Protein AF-A0A1L5KN14-F1 (afdb_monomer_lite)

Radius of gyration: 15.27 Å; chains: 1; bounding box: 36×39×32 Å

pLDDT: mean 89.72, std 14.39, range [38.44, 98.31]

Sequence (78 aa):
EAPIPGADSRSLCRTIRGRGKIDPILVPDPAQVAEMLAPVLTGNDLILVQGAGNIGKIARSLAEIKLKPQTPEEEQHD

Secondary structure (DSSP, 8-state):
-PPPTT-SHHHHHHHHHHTTS--PPP-SSGGGHHHHHGGG--SS-------SSTHHHHHHHHHHTTT----TTGGG--

Foldseek 3Di:
DDDDPLPDPVNVQVVVVVVVPDRDDDDPDLLCCLVVVVVVDPPPDDDDQDDDPCSVVSVVVCVVCVSHGPDPPPPPDD

Structure (mmCIF, N/CA/C/O backbone):
data_AF-A0A1L5KN14-F1
#
_entry.id   AF-A0A1L5KN14-F1
#
loop_
_atom_site.group_PDB
_atom_site.id
_atom_site.type_symbol
_atom_site.label_atom_id
_atom_site.label_alt_id
_atom_site.label_comp_id
_atom_site.label_asym_id
_atom_site.label_entity_id
_atom_site.label_seq_id
_atom_site.pdbx_PDB_ins_code
_atom_site.Cartn_x
_atom_site.Cartn_y
_atom_site.Cartn_z
_atom_site.occupancy
_atom_site.B_iso_or_equiv
_atom_site.auth_seq_id
_atom_site.auth_comp_id
_atom_site.auth_asym_id
_atom_site.auth_atom_id
_atom_site.pdbx_PDB_model_num
ATOM 1 N N . GLU A 1 1 ? 18.627 7.210 -7.466 1.00 69.50 1 GLU A N 1
ATOM 2 C CA . GLU A 1 1 ? 18.916 6.190 -8.495 1.00 69.50 1 GLU A CA 1
ATOM 3 C C . GLU A 1 1 ? 18.047 6.465 -9.713 1.00 69.50 1 GLU A C 1
ATOM 5 O O . GLU A 1 1 ? 16.998 7.085 -9.551 1.00 69.50 1 GLU A O 1
ATOM 10 N N . ALA A 1 2 ? 18.490 6.084 -10.909 1.00 93.50 2 ALA A N 1
ATOM 11 C CA . ALA A 1 2 ? 17.667 6.212 -12.105 1.00 93.50 2 ALA A CA 1
ATOM 12 C C . ALA A 1 2 ? 16.596 5.105 -12.118 1.00 93.50 2 ALA A C 1
ATOM 14 O O . ALA A 1 2 ? 16.922 3.960 -11.803 1.00 93.50 2 ALA A O 1
ATOM 15 N N . PRO A 1 3 ? 15.338 5.406 -12.478 1.00 94.06 3 PRO A N 1
ATOM 16 C CA . PRO A 1 3 ? 14.310 4.379 -12.601 1.00 94.06 3 PRO A CA 1
ATOM 17 C C . PRO A 1 3 ? 14.699 3.308 -13.626 1.00 94.06 3 PRO A C 1
ATOM 19 O O . PRO A 1 3 ? 15.100 3.631 -14.745 1.00 94.06 3 PRO A O 1
ATOM 22 N N . ILE A 1 4 ? 14.542 2.036 -13.258 1.00 97.31 4 ILE A N 1
ATOM 23 C CA . ILE A 1 4 ? 14.745 0.901 -14.165 1.00 97.31 4 ILE A CA 1
ATOM 24 C C . ILE A 1 4 ? 13.384 0.522 -14.772 1.00 97.31 4 ILE A C 1
ATOM 26 O O . ILE A 1 4 ? 12.451 0.229 -14.016 1.00 97.31 4 ILE A O 1
ATOM 30 N N . PRO A 1 5 ? 13.234 0.497 -16.111 1.00 95.81 5 PRO A N 1
ATOM 31 C CA . PRO A 1 5 ? 11.978 0.115 -16.752 1.00 95.81 5 PRO A CA 1
ATOM 32 C C . PRO A 1 5 ? 11.491 -1.268 -16.298 1.00 95.81 5 PRO A C 1
ATOM 34 O O . PRO A 1 5 ? 12.240 -2.242 -16.334 1.00 95.81 5 PRO A O 1
ATOM 37 N N . GLY A 1 6 ? 10.229 -1.361 -15.876 1.00 95.50 6 GLY A N 1
ATOM 38 C CA . GLY A 1 6 ? 9.615 -2.617 -15.433 1.00 95.50 6 GLY A CA 1
ATOM 39 C C . GLY A 1 6 ? 9.938 -3.031 -13.992 1.00 95.50 6 GLY A C 1
ATOM 40 O O . GLY A 1 6 ? 9.289 -3.938 -13.472 1.00 95.50 6 GLY A O 1
ATOM 41 N N . ALA A 1 7 ? 10.869 -2.357 -13.313 1.00 96.75 7 ALA A N 1
ATOM 42 C CA . ALA A 1 7 ? 11.176 -2.572 -11.896 1.00 96.75 7 ALA A CA 1
ATOM 43 C C . ALA A 1 7 ? 10.367 -1.622 -10.992 1.00 96.75 7 ALA A C 1
ATOM 45 O O . ALA A 1 7 ? 10.895 -0.999 -10.074 1.00 96.75 7 ALA A O 1
ATOM 46 N N . ASP A 1 8 ? 9.072 -1.490 -11.280 1.00 95.69 8 ASP A N 1
ATOM 47 C CA . ASP A 1 8 ? 8.145 -0.616 -10.564 1.00 95.69 8 ASP A CA 1
ATOM 48 C C . ASP A 1 8 ? 6.964 -1.396 -9.965 1.00 95.69 8 ASP A C 1
ATOM 50 O O . ASP A 1 8 ? 6.659 -2.538 -10.333 1.00 95.69 8 ASP A O 1
ATOM 54 N N . SER A 1 9 ? 6.259 -0.759 -9.029 1.00 95.75 9 SER A N 1
ATOM 55 C CA . SER A 1 9 ? 5.128 -1.366 -8.324 1.00 95.75 9 SER A CA 1
ATOM 56 C C . SER A 1 9 ? 3.981 -1.761 -9.260 1.00 95.75 9 SER A C 1
ATOM 58 O O . SER A 1 9 ? 3.285 -2.742 -8.996 1.00 95.75 9 SER A O 1
ATOM 60 N N . ARG A 1 10 ? 3.777 -1.046 -10.376 1.00 97.06 10 ARG A N 1
ATOM 61 C CA . ARG A 1 10 ? 2.707 -1.343 -11.344 1.00 97.06 10 ARG A CA 1
ATOM 62 C C . ARG A 1 10 ? 2.996 -2.644 -12.095 1.00 97.06 10 ARG A C 1
ATOM 64 O O . ARG A 1 10 ? 2.102 -3.477 -12.255 1.00 97.06 10 ARG A O 1
ATOM 71 N N . SER A 1 11 ? 4.241 -2.829 -12.514 1.00 98.06 11 SER A N 1
ATOM 72 C CA . SER A 1 11 ? 4.744 -4.025 -13.185 1.00 98.06 11 SER A CA 1
ATOM 73 C C . SER A 1 11 ? 4.686 -5.243 -12.258 1.00 98.06 11 SER A C 1
ATOM 75 O O . SER A 1 11 ? 4.216 -6.314 -12.664 1.00 98.06 11 SER A O 1
ATOM 77 N N . LEU A 1 12 ? 5.036 -5.061 -10.979 1.00 97.69 12 LEU A N 1
ATOM 78 C CA . LEU A 1 12 ? 4.881 -6.091 -9.952 1.00 97.69 12 LEU A CA 1
ATOM 79 C C . LEU A 1 12 ? 3.406 -6.470 -9.734 1.00 97.69 12 LEU A C 1
ATOM 81 O O . LEU A 1 12 ? 3.069 -7.654 -9.780 1.00 97.69 12 LEU A O 1
ATOM 85 N N . CYS A 1 13 ? 2.512 -5.486 -9.575 1.00 98.12 13 CYS A N 1
ATOM 86 C CA . CYS A 1 13 ? 1.076 -5.730 -9.399 1.00 98.12 13 CYS A CA 1
ATOM 87 C C . CYS A 1 13 ? 0.480 -6.516 -10.574 1.00 98.12 13 CYS A C 1
ATOM 89 O O . CYS A 1 13 ? -0.287 -7.454 -10.359 1.00 98.12 13 CYS A O 1
ATOM 91 N N . ARG A 1 14 ? 0.849 -6.177 -11.820 1.00 98.00 14 ARG A N 1
ATOM 92 C CA . ARG A 1 14 ? 0.410 -6.917 -13.015 1.00 98.00 14 ARG A CA 1
ATOM 93 C C . ARG A 1 14 ? 0.862 -8.378 -12.964 1.00 98.00 14 ARG A C 1
ATOM 95 O O . ARG A 1 14 ? 0.054 -9.267 -13.217 1.00 98.00 14 ARG A O 1
ATOM 102 N N . THR A 1 15 ? 2.121 -8.622 -12.604 1.00 98.19 15 THR A N 1
ATOM 103 C CA . THR A 1 15 ? 2.685 -9.978 -12.516 1.00 98.19 15 THR A CA 1
ATOM 104 C C . THR A 1 15 ? 2.007 -10.810 -11.428 1.00 98.19 15 THR A C 1
ATOM 106 O O . THR A 1 15 ? 1.677 -11.971 -11.656 1.00 98.19 15 THR A O 1
ATOM 109 N N . ILE A 1 16 ? 1.763 -10.224 -10.252 1.00 98.31 16 ILE A N 1
ATOM 110 C CA . ILE A 1 16 ? 1.065 -10.899 -9.151 1.00 98.31 16 ILE A CA 1
ATOM 111 C C . ILE A 1 16 ? -0.380 -11.228 -9.550 1.00 98.31 16 ILE A C 1
ATOM 113 O O . ILE A 1 16 ? -0.791 -12.378 -9.406 1.00 98.31 16 ILE A O 1
ATOM 117 N N . ARG A 1 17 ? -1.118 -10.259 -10.109 1.00 98.06 17 ARG A N 1
ATOM 118 C CA . ARG A 1 17 ? -2.498 -10.457 -10.583 1.00 98.06 17 ARG A CA 1
ATOM 119 C C . ARG A 1 17 ? -2.586 -11.554 -11.642 1.00 98.06 17 ARG A C 1
ATOM 121 O O . ARG A 1 17 ? -3.478 -12.391 -11.583 1.00 98.06 17 ARG A O 1
ATOM 128 N N . GLY A 1 18 ? -1.621 -11.611 -12.563 1.00 98.25 18 GLY A N 1
ATOM 129 C CA . GLY A 1 18 ? -1.540 -12.656 -13.589 1.00 98.25 18 GLY A CA 1
ATOM 130 C C . GLY A 1 18 ? -1.414 -14.082 -13.036 1.00 98.25 18 GLY A C 1
ATOM 131 O O . GLY A 1 18 ? -1.724 -15.032 -13.745 1.00 98.25 18 GLY A O 1
ATOM 132 N N . ARG A 1 19 ? -1.013 -14.256 -11.766 1.00 98.06 19 ARG A N 1
ATOM 133 C CA . ARG A 1 19 ? -1.000 -15.566 -11.090 1.00 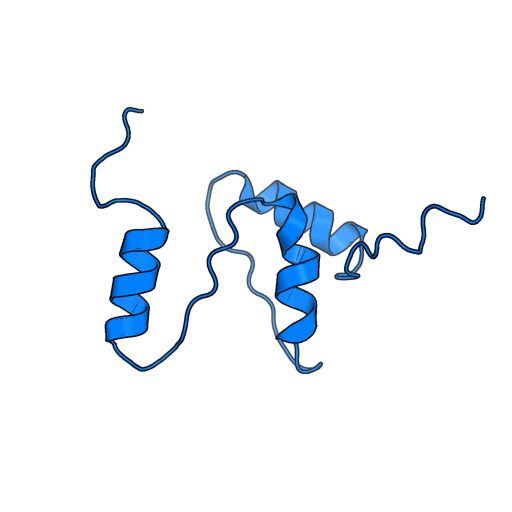98.06 19 ARG A CA 1
ATOM 134 C C . ARG A 1 19 ? -2.377 -15.997 -10.566 1.00 98.06 19 ARG A C 1
ATOM 136 O O . ARG A 1 19 ? -2.496 -17.123 -10.095 1.00 98.06 19 ARG A O 1
ATOM 143 N N . GLY A 1 20 ? -3.384 -15.119 -10.587 1.00 97.75 20 GLY A N 1
ATOM 144 C CA . GLY A 1 20 ? -4.785 -15.434 -10.276 1.00 97.75 20 GLY A CA 1
ATOM 145 C C . GLY A 1 20 ? -5.110 -15.727 -8.807 1.00 97.75 20 GLY A C 1
ATOM 146 O O . GLY A 1 20 ? -6.233 -1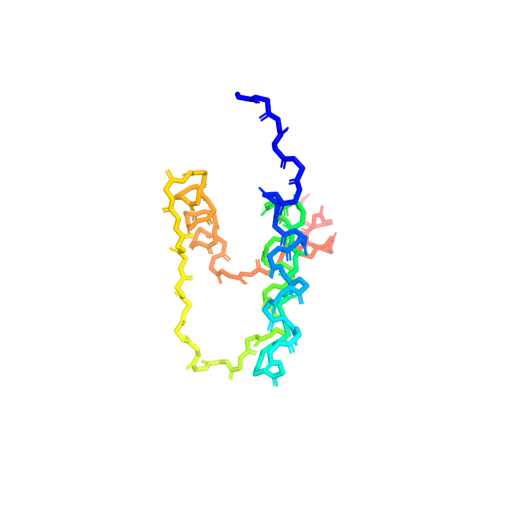6.116 -8.511 1.00 97.75 20 GLY A O 1
ATOM 147 N N . LYS A 1 21 ? -4.154 -15.569 -7.882 1.00 97.88 21 LYS A N 1
ATOM 148 C CA . LYS A 1 21 ? -4.369 -15.853 -6.449 1.00 97.88 21 LYS A CA 1
ATOM 149 C C . LYS A 1 21 ? -4.892 -14.658 -5.663 1.00 97.88 21 LYS A C 1
ATOM 151 O O . LYS A 1 21 ? -5.671 -14.836 -4.738 1.00 97.88 21 LYS A O 1
ATOM 156 N N . ILE A 1 22 ? -4.402 -13.468 -5.993 1.00 97.25 22 ILE A N 1
ATOM 157 C CA . ILE A 1 22 ? -4.734 -12.213 -5.319 1.00 97.25 22 ILE A CA 1
ATOM 158 C C . ILE A 1 22 ? -4.768 -11.087 -6.351 1.00 97.25 22 ILE A C 1
ATOM 160 O O . ILE A 1 22 ? -4.065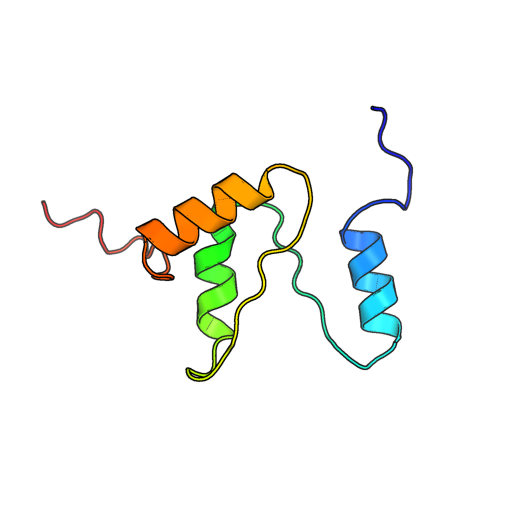 -11.154 -7.365 1.00 97.25 22 ILE A O 1
ATOM 164 N N . ASP A 1 23 ? -5.551 -10.050 -6.068 1.00 97.06 23 ASP A N 1
ATOM 165 C CA . ASP A 1 23 ? -5.653 -8.835 -6.874 1.00 97.06 23 ASP A CA 1
ATOM 166 C C . ASP A 1 23 ? -5.033 -7.644 -6.109 1.00 97.06 23 ASP A C 1
ATOM 168 O O . ASP A 1 23 ? -5.667 -7.103 -5.204 1.00 97.06 23 ASP A O 1
ATOM 172 N N . PRO A 1 24 ? -3.773 -7.252 -6.393 1.00 97.69 24 PRO A N 1
ATOM 173 C CA . PRO A 1 24 ? -3.096 -6.211 -5.624 1.00 97.69 24 PRO A CA 1
ATOM 174 C C . PRO A 1 24 ? -3.624 -4.810 -5.924 1.00 97.69 24 PRO A C 1
ATOM 176 O O . PRO A 1 24 ? -3.713 -4.402 -7.088 1.00 97.69 24 PRO A O 1
ATOM 179 N N . ILE A 1 25 ? -3.835 -4.030 -4.867 1.00 97.06 25 ILE A N 1
ATOM 180 C CA . ILE A 1 25 ? -4.212 -2.619 -4.944 1.00 97.06 25 ILE A CA 1
ATOM 181 C C . ILE A 1 25 ? -2.937 -1.771 -4.893 1.00 97.06 25 ILE A C 1
ATOM 183 O O . ILE A 1 25 ? -2.187 -1.809 -3.919 1.00 97.06 25 ILE A O 1
ATOM 187 N N . LEU A 1 26 ? -2.673 -1.015 -5.961 1.00 96.81 26 LEU A N 1
ATOM 188 C CA . LEU A 1 26 ? -1.581 -0.043 -5.988 1.00 96.81 26 LEU A CA 1
ATOM 189 C C . LEU A 1 26 ? -2.067 1.273 -5.380 1.00 96.81 26 LEU A C 1
ATOM 191 O O . LEU A 1 26 ? -3.008 1.863 -5.903 1.00 96.81 26 LEU A O 1
ATOM 195 N N . VAL A 1 27 ? -1.375 1.756 -4.351 1.00 95.56 27 VAL A N 1
ATOM 196 C CA . VAL A 1 27 ? -1.615 3.069 -3.740 1.00 95.56 27 VAL A CA 1
ATOM 197 C C . VAL A 1 27 ? -0.463 4.007 -4.135 1.00 95.56 27 VAL A C 1
ATOM 199 O O . VAL A 1 27 ? 0.658 3.800 -3.667 1.00 95.56 27 VAL A O 1
ATOM 202 N N . PRO A 1 28 ? -0.675 4.982 -5.045 1.00 91.75 28 PRO A N 1
ATOM 203 C CA . PRO A 1 28 ? 0.392 5.872 -5.514 1.00 91.75 28 PRO A CA 1
ATOM 204 C C . PRO A 1 28 ? 0.818 6.904 -4.469 1.00 91.75 28 PRO A C 1
ATOM 206 O O . PRO A 1 28 ? 1.993 7.265 -4.416 1.00 91.75 28 PRO A O 1
ATOM 209 N N . ASP A 1 29 ? -0.135 7.368 -3.658 1.00 92.62 29 ASP A N 1
ATOM 210 C CA . ASP A 1 29 ? 0.081 8.359 -2.611 1.00 92.62 29 ASP A CA 1
ATOM 211 C C . ASP A 1 29 ? -0.005 7.707 -1.220 1.00 92.62 29 ASP A C 1
ATOM 213 O O . ASP A 1 29 ? -1.075 7.231 -0.833 1.00 92.62 29 ASP A O 1
ATOM 217 N N . PRO A 1 30 ? 1.089 7.696 -0.435 1.00 89.50 30 PRO A N 1
ATOM 218 C CA . PRO A 1 30 ? 1.083 7.201 0.937 1.00 89.50 30 PRO A CA 1
ATOM 219 C C . PRO A 1 30 ? 0.006 7.808 1.849 1.00 89.50 30 PRO A C 1
ATOM 221 O O . PRO A 1 30 ? -0.389 7.146 2.807 1.00 89.50 30 PRO A O 1
ATOM 224 N N . ALA A 1 31 ? -0.467 9.030 1.580 1.00 90.31 31 ALA A N 1
ATOM 225 C CA . ALA A 1 31 ? -1.525 9.661 2.372 1.00 90.31 31 ALA A CA 1
ATOM 226 C C . ALA A 1 31 ? -2.877 8.933 2.238 1.00 90.31 31 ALA A C 1
ATOM 228 O O . ALA A 1 31 ? -3.635 8.854 3.199 1.00 90.31 31 ALA A O 1
ATOM 229 N N . GLN A 1 32 ? -3.134 8.303 1.088 1.00 93.50 32 GLN A N 1
ATOM 230 C CA . GLN A 1 32 ? -4.393 7.610 0.785 1.00 93.50 32 GLN A CA 1
ATOM 231 C C . GLN A 1 32 ? -4.451 6.175 1.331 1.00 93.50 32 GLN A C 1
ATOM 233 O O . GLN A 1 32 ? -5.430 5.461 1.123 1.00 93.50 32 GLN A O 1
ATOM 238 N N . VAL A 1 33 ? -3.404 5.705 2.020 1.00 94.25 33 VAL A N 1
ATOM 239 C CA . VAL A 1 33 ? -3.327 4.309 2.482 1.00 94.25 33 VAL A CA 1
ATOM 240 C C . VAL A 1 33 ? -4.485 3.961 3.416 1.00 94.25 33 VAL A C 1
ATOM 242 O O . VAL A 1 33 ? -5.054 2.885 3.272 1.00 94.25 33 VAL A O 1
ATOM 245 N N . ALA A 1 34 ? -4.861 4.850 4.339 1.00 94.56 34 ALA A N 1
ATOM 246 C CA . ALA A 1 34 ? -5.950 4.588 5.282 1.00 94.56 34 ALA A CA 1
ATOM 247 C C . ALA A 1 34 ? -7.310 4.456 4.575 1.00 94.56 34 ALA A C 1
ATOM 249 O O . ALA A 1 34 ? -8.055 3.515 4.840 1.00 94.56 34 ALA A O 1
ATOM 250 N N . GLU A 1 35 ? -7.593 5.356 3.631 1.00 94.62 35 GLU A N 1
ATOM 251 C CA . GLU A 1 35 ? -8.818 5.348 2.822 1.00 94.62 35 GLU A CA 1
ATOM 252 C C . GLU A 1 35 ? -8.934 4.080 1.975 1.00 94.62 35 GLU A C 1
ATOM 254 O O . GLU A 1 35 ? -9.988 3.451 1.934 1.00 94.62 35 GLU A O 1
ATOM 259 N N . MET A 1 36 ? -7.835 3.663 1.342 1.00 94.62 36 MET A N 1
ATOM 260 C CA . MET A 1 36 ? -7.813 2.466 0.499 1.00 94.62 36 MET A CA 1
ATOM 261 C C . MET A 1 36 ? -7.840 1.165 1.309 1.00 94.62 36 MET A C 1
ATOM 263 O O . MET A 1 36 ? -8.286 0.135 0.804 1.00 94.62 36 MET A O 1
ATOM 267 N N . LEU A 1 37 ? -7.359 1.196 2.554 1.00 94.75 37 LEU A N 1
ATOM 268 C CA . LEU A 1 37 ? -7.324 0.040 3.445 1.00 94.75 37 LEU A CA 1
ATOM 269 C C . LEU A 1 37 ? -8.674 -0.207 4.133 1.00 94.75 37 LEU A C 1
ATOM 271 O O . LEU A 1 37 ? -9.077 -1.356 4.272 1.00 94.75 37 LEU A O 1
ATOM 275 N N . ALA A 1 38 ? -9.395 0.844 4.530 1.00 93.94 38 ALA A N 1
ATOM 276 C CA . ALA A 1 38 ? -10.674 0.732 5.234 1.00 93.94 38 ALA A CA 1
ATOM 277 C C . ALA A 1 38 ? -11.704 -0.221 4.575 1.00 93.94 38 ALA A C 1
ATOM 279 O O . ALA A 1 38 ? -12.225 -1.084 5.283 1.00 93.94 38 ALA A O 1
ATOM 280 N N . PRO A 1 39 ? -11.987 -0.153 3.256 1.00 93.88 39 PRO A N 1
ATOM 281 C CA . PRO A 1 39 ? -13.000 -1.005 2.629 1.00 93.88 39 PRO A CA 1
ATOM 282 C C . PRO A 1 39 ? -12.581 -2.472 2.471 1.00 93.88 39 PRO A C 1
ATOM 284 O O . PRO A 1 39 ? -13.433 -3.305 2.169 1.00 93.88 39 PRO A O 1
ATOM 287 N N . VAL A 1 40 ? -11.295 -2.806 2.635 1.00 94.44 40 VAL A N 1
ATOM 288 C CA . VAL A 1 40 ? -10.812 -4.192 2.499 1.00 94.44 40 VAL A CA 1
ATOM 289 C C . VAL A 1 40 ? -10.710 -4.933 3.833 1.00 94.44 40 VAL A C 1
ATOM 291 O O . VAL A 1 40 ? -10.480 -6.140 3.827 1.00 94.44 40 VAL A O 1
ATOM 294 N N . LEU A 1 41 ? -10.878 -4.238 4.963 1.00 94.38 41 LEU A N 1
ATOM 295 C CA . LEU A 1 41 ? -10.818 -4.844 6.291 1.00 94.38 41 LEU A CA 1
ATOM 296 C C . LEU A 1 41 ? -12.136 -5.539 6.658 1.00 94.38 41 LEU A C 1
ATOM 298 O O . LEU A 1 41 ? -13.229 -5.023 6.438 1.00 94.38 41 LEU A O 1
ATOM 302 N N . THR A 1 42 ? -12.020 -6.704 7.286 1.00 90.81 42 THR A N 1
ATOM 303 C CA . THR A 1 42 ? -13.116 -7.594 7.691 1.00 90.81 42 THR A CA 1
ATOM 304 C C . THR A 1 42 ? -13.274 -7.714 9.213 1.00 90.81 42 THR A C 1
ATOM 306 O O . THR A 1 42 ? -14.123 -8.456 9.702 1.00 90.81 42 THR A O 1
ATOM 309 N N . GLY A 1 43 ? -12.483 -6.958 9.986 1.00 88.50 43 GLY A N 1
ATOM 310 C CA . GLY A 1 43 ? -12.609 -6.816 11.444 1.00 88.50 43 GLY A CA 1
ATOM 311 C C . GLY A 1 43 ? -11.785 -7.803 12.279 1.00 88.50 43 GLY A C 1
ATOM 312 O O . GLY A 1 43 ? -11.507 -7.513 13.439 1.00 88.50 43 GLY A O 1
ATOM 313 N N . ASN A 1 44 ? -11.330 -8.917 11.700 1.00 93.69 44 ASN A N 1
ATOM 314 C CA . ASN A 1 44 ? -10.431 -9.881 12.352 1.00 93.69 44 ASN A CA 1
ATOM 315 C C . ASN A 1 44 ? -9.113 -10.057 11.577 1.00 93.69 44 ASN A C 1
ATOM 317 O O . ASN A 1 44 ? -8.536 -11.144 11.526 1.00 93.69 44 ASN A O 1
ATOM 321 N N . ASP A 1 45 ? -8.659 -8.983 10.936 1.00 96.00 45 ASP A N 1
ATOM 322 C CA . ASP A 1 45 ? -7.454 -9.002 10.117 1.00 96.00 45 ASP A CA 1
ATOM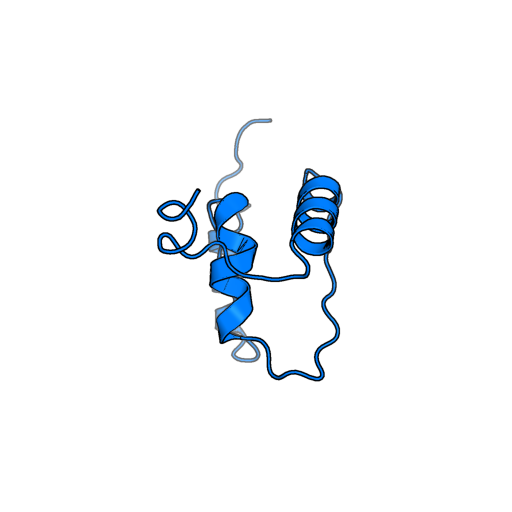 323 C C . ASP A 1 45 ? -6.208 -8.679 10.936 1.00 96.00 45 ASP A C 1
ATOM 325 O O . ASP A 1 45 ? -6.205 -7.809 11.809 1.00 96.00 45 ASP A O 1
ATOM 329 N N . LEU A 1 46 ? -5.107 -9.340 10.583 1.00 95.50 46 LEU A N 1
ATOM 330 C CA . LEU A 1 46 ? -3.771 -8.944 11.001 1.00 95.50 46 LEU A CA 1
ATOM 331 C C . LEU A 1 46 ? -3.110 -8.167 9.862 1.00 95.50 46 LEU A C 1
ATOM 333 O O . LEU A 1 46 ? -2.834 -8.720 8.797 1.00 95.50 46 LEU A O 1
ATOM 337 N N . ILE A 1 47 ? -2.819 -6.892 10.101 1.00 95.62 47 ILE A N 1
ATOM 338 C CA . ILE A 1 47 ? -2.197 -6.018 9.105 1.00 95.62 47 ILE A CA 1
ATOM 339 C C . ILE A 1 47 ? -0.678 -6.081 9.264 1.00 95.62 47 ILE A C 1
ATOM 341 O O . ILE A 1 47 ? -0.133 -5.725 10.309 1.00 95.62 47 ILE A O 1
ATOM 345 N N . LEU A 1 48 ? 0.015 -6.500 8.204 1.00 96.94 48 LEU A N 1
ATOM 346 C CA . LEU A 1 48 ? 1.473 -6.460 8.127 1.00 96.94 48 LEU A CA 1
ATOM 347 C C . LEU A 1 48 ? 1.912 -5.260 7.293 1.00 96.94 48 LEU A C 1
ATOM 349 O O . LEU A 1 48 ? 1.642 -5.183 6.096 1.00 96.94 48 LEU A O 1
ATOM 353 N N . VAL A 1 49 ? 2.632 -4.338 7.926 1.00 96.00 49 VAL A N 1
ATOM 354 C CA . VAL A 1 49 ? 3.213 -3.178 7.252 1.00 96.00 49 VAL A CA 1
ATOM 355 C C . VAL A 1 49 ? 4.692 -3.471 6.979 1.00 96.00 49 VAL A C 1
ATOM 357 O O . VAL A 1 49 ? 5.498 -3.527 7.906 1.00 96.00 49 VAL A O 1
ATOM 360 N N . GLN A 1 50 ? 5.056 -3.700 5.713 1.00 97.00 50 GLN A N 1
ATOM 361 C CA . GLN A 1 50 ? 6.352 -4.284 5.341 1.00 97.00 50 GLN A CA 1
ATOM 362 C C . GLN A 1 50 ? 7.149 -3.424 4.348 1.00 97.00 50 GLN A C 1
ATOM 364 O O . GLN A 1 50 ? 6.612 -2.913 3.369 1.00 97.00 50 GLN A O 1
ATOM 369 N N . GLY A 1 51 ? 8.463 -3.316 4.577 1.00 94.38 51 GLY A N 1
ATOM 370 C CA . GLY A 1 51 ? 9.424 -2.656 3.688 1.00 94.38 51 GLY A CA 1
ATOM 371 C C . GLY A 1 51 ? 10.631 -2.099 4.451 1.00 94.38 51 GLY A C 1
ATOM 372 O O . GLY A 1 51 ? 10.687 -2.180 5.674 1.00 94.38 51 GLY A O 1
ATOM 373 N N . ALA A 1 52 ? 11.585 -1.506 3.731 1.00 91.94 52 ALA A N 1
ATOM 374 C CA . ALA A 1 52 ? 12.792 -0.900 4.315 1.00 91.94 52 ALA A CA 1
ATOM 375 C C . ALA A 1 52 ? 12.901 0.624 4.084 1.00 91.94 52 ALA A C 1
ATOM 377 O O . ALA A 1 52 ? 13.891 1.240 4.464 1.00 91.94 52 ALA A O 1
ATOM 378 N N . GLY A 1 53 ? 11.903 1.232 3.432 1.00 89.31 53 GLY A N 1
ATOM 379 C CA . GLY A 1 53 ? 11.901 2.653 3.069 1.00 89.31 53 GLY A CA 1
ATOM 380 C C . GLY A 1 53 ? 11.082 3.529 4.020 1.00 89.31 53 GLY A C 1
ATOM 381 O O . GLY A 1 53 ? 11.140 3.409 5.241 1.00 89.31 53 GLY A O 1
ATOM 382 N N . ASN A 1 54 ? 10.249 4.400 3.449 1.00 90.50 54 ASN A N 1
ATOM 383 C CA . ASN A 1 54 ? 9.335 5.286 4.186 1.00 90.50 54 ASN A CA 1
ATOM 384 C C . ASN A 1 54 ? 8.216 4.553 4.956 1.00 90.50 54 ASN A C 1
ATOM 386 O O . ASN A 1 54 ? 7.425 5.193 5.648 1.00 90.50 54 ASN A O 1
ATOM 390 N N . ILE A 1 55 ? 8.166 3.224 4.880 1.00 94.44 55 ILE A N 1
ATOM 391 C CA . ILE A 1 55 ? 7.106 2.403 5.452 1.00 94.44 55 ILE A CA 1
ATOM 392 C C . ILE A 1 55 ? 6.972 2.563 6.976 1.00 94.44 55 ILE A C 1
ATOM 394 O O . ILE A 1 55 ? 5.863 2.569 7.499 1.00 94.44 55 ILE A O 1
ATOM 398 N N . GLY A 1 56 ? 8.078 2.787 7.696 1.00 94.31 56 GLY A N 1
ATOM 399 C CA . GLY A 1 56 ? 8.044 3.018 9.145 1.00 94.31 56 GLY A CA 1
ATOM 400 C C . GLY A 1 56 ? 7.373 4.340 9.542 1.00 94.31 56 GLY A C 1
ATOM 401 O O . GLY A 1 56 ? 6.952 4.500 10.686 1.00 94.31 56 GLY A O 1
ATOM 402 N N . LYS A 1 57 ? 7.264 5.306 8.620 1.00 95.00 57 LYS A N 1
ATOM 403 C CA . LYS A 1 57 ? 6.445 6.512 8.825 1.00 95.00 57 LYS A CA 1
ATOM 404 C C . LYS A 1 57 ? 4.967 6.188 8.621 1.00 95.00 57 LYS A C 1
ATOM 406 O O . LYS A 1 57 ? 4.175 6.514 9.490 1.00 95.00 57 LYS A O 1
ATOM 411 N N . ILE A 1 58 ? 4.634 5.460 7.553 1.00 94.50 58 ILE A N 1
ATOM 412 C CA . ILE A 1 58 ? 3.259 5.021 7.257 1.00 94.50 58 ILE A CA 1
ATOM 413 C C . ILE A 1 58 ? 2.695 4.194 8.419 1.00 94.50 58 ILE A C 1
ATOM 415 O O . ILE A 1 58 ? 1.593 4.462 8.879 1.00 94.50 58 ILE A O 1
ATOM 419 N N . ALA A 1 59 ? 3.472 3.246 8.952 1.00 95.75 59 ALA A N 1
ATOM 420 C CA . ALA A 1 59 ? 3.069 2.439 10.103 1.00 95.75 59 ALA A CA 1
ATOM 421 C C . ALA A 1 59 ? 2.713 3.300 11.327 1.00 95.75 59 ALA A C 1
ATOM 423 O O . ALA A 1 59 ? 1.702 3.053 11.980 1.00 95.75 59 ALA A O 1
ATOM 424 N N . ARG A 1 60 ? 3.526 4.327 11.618 1.00 95.38 60 ARG A N 1
ATOM 425 C CA . ARG A 1 60 ? 3.267 5.261 12.722 1.00 95.38 60 ARG A CA 1
ATOM 426 C C . ARG A 1 60 ? 2.017 6.096 12.472 1.00 95.38 60 ARG A C 1
ATOM 428 O O . ARG A 1 60 ? 1.155 6.115 13.339 1.00 95.38 60 ARG A O 1
ATOM 435 N N . SER A 1 61 ? 1.872 6.682 11.285 1.00 93.94 61 SER A N 1
ATOM 436 C CA . SER A 1 61 ? 0.686 7.469 10.925 1.00 93.94 61 SER A CA 1
ATOM 437 C C . SER A 1 61 ? -0.601 6.645 11.020 1.00 93.94 61 SER A C 1
ATOM 439 O O . SER A 1 61 ? -1.574 7.095 11.613 1.00 93.94 61 SER A O 1
ATOM 441 N N . LEU A 1 62 ? -0.595 5.405 10.519 1.00 94.81 62 LEU A N 1
ATOM 442 C CA . LEU A 1 62 ? -1.735 4.488 10.624 1.00 94.81 62 LEU A CA 1
ATOM 443 C C . LEU A 1 62 ? -2.076 4.130 12.079 1.00 94.81 62 LEU A C 1
ATOM 445 O O . LEU A 1 62 ? -3.254 4.013 12.424 1.00 94.81 62 LEU A O 1
ATOM 449 N N . ALA A 1 63 ? -1.064 3.965 12.935 1.00 95.25 63 ALA A N 1
ATOM 450 C CA . ALA A 1 63 ? -1.259 3.700 14.357 1.00 95.25 63 ALA A CA 1
ATOM 451 C C . ALA A 1 63 ? -1.811 4.926 15.105 1.00 95.25 63 ALA A C 1
ATOM 453 O O . ALA A 1 63 ? -2.725 4.780 15.916 1.00 95.25 63 ALA A O 1
ATOM 454 N N . GLU A 1 64 ? -1.300 6.124 14.810 1.00 95.88 64 GLU A N 1
ATOM 455 C CA . GLU A 1 64 ? -1.739 7.395 15.404 1.00 95.88 64 GLU A CA 1
ATOM 456 C C . GLU A 1 64 ? -3.218 7.672 15.109 1.00 95.88 64 GLU A C 1
ATOM 458 O O . GLU A 1 64 ? -3.987 7.955 16.030 1.00 95.88 64 GLU A O 1
ATOM 463 N N . ILE A 1 65 ? -3.649 7.486 13.856 1.00 94.88 65 ILE A N 1
ATOM 464 C CA . ILE A 1 65 ? -5.058 7.647 13.456 1.00 94.88 65 ILE A CA 1
ATOM 465 C C . ILE A 1 65 ? -5.928 6.427 13.798 1.00 94.88 65 ILE A C 1
ATOM 467 O O . ILE A 1 65 ? -7.122 6.421 13.507 1.00 94.88 65 ILE A O 1
ATOM 471 N N . LYS A 1 66 ? -5.358 5.375 14.405 1.00 94.25 66 LYS A N 1
ATOM 472 C CA . LYS A 1 66 ? -6.047 4.116 14.749 1.00 94.25 66 LYS A CA 1
ATOM 473 C C . LY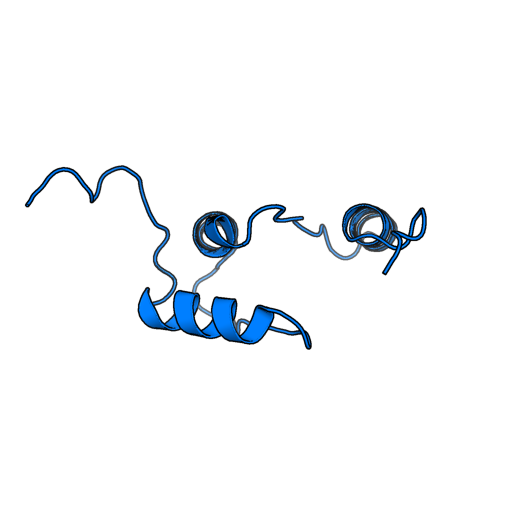S A 1 66 ? -6.790 3.494 13.559 1.00 94.25 66 LYS A C 1
ATOM 475 O O . LYS A 1 66 ? -7.925 3.047 13.707 1.00 94.25 66 LYS A O 1
ATOM 480 N N . LEU A 1 67 ? -6.149 3.487 12.388 1.00 92.50 67 LEU A N 1
ATOM 481 C CA . LEU A 1 67 ? -6.696 2.993 11.114 1.00 92.50 67 LEU A CA 1
ATOM 482 C C . LEU A 1 67 ? -7.976 3.699 10.634 1.00 92.50 67 LEU A C 1
ATOM 484 O O . LEU A 1 67 ? -8.629 3.208 9.715 1.00 92.50 67 LEU A O 1
ATOM 488 N N . LYS A 1 68 ? -8.343 4.8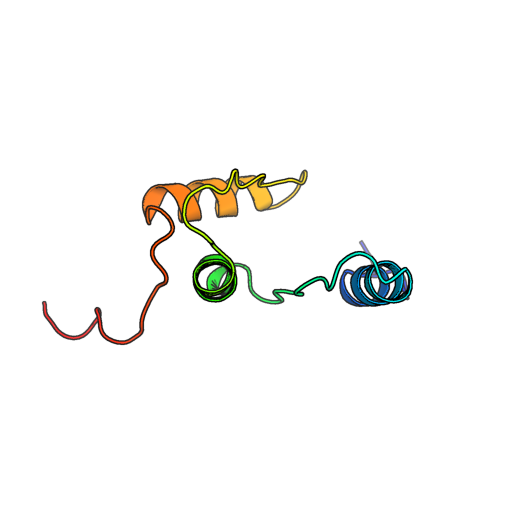44 11.220 1.00 91.81 68 LYS A N 1
ATOM 489 C CA . LYS A 1 68 ? -9.486 5.625 10.748 1.00 91.81 68 LYS A CA 1
ATOM 490 C C . LYS A 1 68 ? -9.150 6.272 9.398 1.00 91.81 68 LYS A C 1
ATOM 492 O O . LYS A 1 68 ? -8.109 6.926 9.305 1.00 91.81 68 LYS A O 1
ATOM 497 N N . PRO A 1 69 ? -9.988 6.107 8.362 1.00 88.44 69 PRO A N 1
ATOM 498 C CA . PRO A 1 69 ? -9.820 6.852 7.122 1.00 88.44 69 PRO A CA 1
ATOM 499 C C . PRO A 1 69 ? -10.027 8.349 7.390 1.00 88.44 69 PRO A C 1
ATOM 501 O O . PRO A 1 69 ? -10.844 8.724 8.228 1.00 88.44 69 PRO A O 1
ATOM 504 N N . GLN A 1 70 ? -9.268 9.202 6.702 1.00 73.44 70 GLN A N 1
ATOM 505 C CA . GLN A 1 70 ? -9.433 10.654 6.777 1.00 73.44 70 GLN A CA 1
ATOM 506 C C . GLN A 1 70 ? -10.602 11.025 5.856 1.00 73.44 70 GLN A C 1
ATOM 508 O O . GLN A 1 70 ? -10.434 11.177 4.651 1.00 73.44 70 GLN A O 1
ATOM 513 N N . THR A 1 71 ? -11.820 11.073 6.388 1.00 62.75 71 THR A N 1
ATOM 514 C CA . THR A 1 71 ? -12.982 11.533 5.617 1.00 62.75 71 THR A CA 1
ATOM 515 C C . THR A 1 71 ? -12.946 13.062 5.510 1.00 62.75 71 THR A C 1
ATOM 517 O O . THR A 1 71 ? -12.754 13.716 6.535 1.00 62.75 71 THR A O 1
ATOM 520 N N . PRO A 1 72 ? -13.211 13.664 4.333 1.00 59.56 72 PRO A N 1
ATOM 521 C CA . PRO A 1 72 ? -13.289 15.123 4.173 1.00 59.56 72 PRO A CA 1
ATOM 522 C C . PRO A 1 72 ? -14.334 15.827 5.062 1.00 59.56 72 PRO A C 1
ATOM 524 O O . PRO A 1 72 ? -14.382 17.050 5.108 1.00 59.56 72 PRO A O 1
ATOM 527 N N . GLU A 1 73 ? -15.205 15.075 5.738 1.00 53.06 73 GLU A N 1
ATOM 528 C CA . GLU A 1 73 ? -16.349 15.591 6.497 1.00 53.06 73 GLU A CA 1
ATOM 529 C C . GLU A 1 73 ? -16.016 15.969 7.954 1.00 53.06 73 GLU A C 1
ATOM 531 O O . GLU A 1 73 ? -16.833 16.613 8.609 1.00 53.06 73 GLU A O 1
ATOM 536 N N . GLU A 1 74 ? -14.828 15.629 8.471 1.00 51.44 74 GLU A N 1
ATOM 537 C CA . GLU A 1 74 ? -14.450 15.928 9.867 1.00 51.44 74 GLU A CA 1
ATOM 538 C C . GLU A 1 74 ? -13.716 17.278 10.050 1.00 51.44 74 GLU A C 1
ATOM 540 O O . GLU A 1 74 ? -13.514 17.702 11.182 1.00 51.44 74 GLU A O 1
ATOM 545 N N . GLU A 1 75 ? -13.389 18.014 8.977 1.00 49.69 75 GLU A N 1
ATOM 546 C CA . GLU A 1 75 ? -12.715 19.332 9.059 1.00 49.69 75 GLU A CA 1
ATOM 547 C C . GLU A 1 75 ? -13.671 20.543 9.206 1.00 49.69 75 GLU A C 1
ATOM 549 O O . GLU A 1 75 ? -13.218 21.686 9.181 1.00 49.69 75 GLU A O 1
ATOM 554 N N . GLN A 1 76 ? -14.990 20.346 9.360 1.00 44.47 76 GLN A N 1
ATOM 555 C CA . GLN A 1 76 ? -15.974 21.451 9.419 1.00 44.47 76 GLN A CA 1
ATOM 556 C C . GLN A 1 76 ? -16.664 21.691 10.771 1.00 44.47 76 GLN A C 1
ATOM 558 O O . GLN A 1 76 ? -17.576 22.515 10.840 1.00 44.47 76 GLN A O 1
ATOM 563 N N . HIS A 1 77 ? -16.224 21.056 11.856 1.00 39.88 77 HIS A N 1
ATOM 564 C CA . HIS A 1 77 ? -16.698 21.407 13.197 1.00 39.88 77 HIS A CA 1
ATOM 565 C C . HIS A 1 77 ? -15.539 21.480 14.192 1.00 39.88 77 HIS A C 1
ATOM 567 O O . HIS A 1 77 ? -15.359 20.566 14.985 1.00 39.88 77 HIS A O 1
ATOM 573 N N . ASP A 1 78 ? -14.789 22.580 14.138 1.00 38.44 78 ASP A N 1
ATOM 574 C CA . ASP A 1 78 ? -14.191 23.249 15.302 1.00 38.44 78 ASP A CA 1
ATOM 575 C C . ASP A 1 78 ? -14.100 24.762 15.026 1.00 38.44 78 ASP A C 1
ATOM 577 O O . ASP A 1 78 ? -13.695 25.145 13.901 1.00 38.44 78 ASP A O 1
#